Protein AF-A0AAV7C9J4-F1 (afdb_monomer)

Radius of gyration: 21.31 Å; Cα contacts (8 Å, |Δi|>4): 88; chains: 1; bounding box: 62×24×66 Å

pLDDT: mean 78.57, std 17.33, range [36.91, 96.12]

Solvent-accessible surface area (backbone atoms only — not comparable to full-atom values): 9046 Å² total; per-residue (Å²): 144,58,85,91,46,59,76,65,68,60,30,53,50,54,52,47,52,51,56,50,52,47,50,44,52,50,49,54,66,66,55,63,92,78,82,77,86,84,87,76,86,85,83,89,74,93,65,83,83,74,69,78,70,46,72,68,61,53,51,54,56,44,73,72,44,55,57,70,56,27,30,52,45,43,52,55,51,49,50,53,56,47,50,36,45,51,32,30,74,71,65,79,35,94,57,67,74,53,70,67,51,57,50,48,50,56,64,51,26,60,82,21,68,31,59,68,60,49,51,56,48,53,51,49,59,50,49,58,57,49,52,48,55,52,49,52,50,48,52,50,52,48,55,51,52,54,63,68,67,71,76,121

Foldseek 3Di:
DAPPQHDDDSVVVLVVLLVVLLVLLLVVQPPDPPPDDDDDDDDDDDDPPPPRDDLVNSLVSLLVDDLVSLLVSLLVLLVVLLVQLVCCLVVVDVDHTDPVSVVSSVVSCVSSVNVVSNVVSVVSVVVSVVVVVVVVVVVVVVVVVVVVVPPD

Secondary structure (DSSP, 8-state):
--TTS-SSHHHHHHHHHHHHHHHHHHHHHH--S--S--------------PPPPHHHHHHHHHTS-HHHHHHHHHHHHHHHHHHHHHHHTTS-S-PPPHHHHHHHHHHHTTTT-HHHHHHHHHHHHHHHHHHHHHHHHHHHHHHHHHHHS--

Structure (mmCIF, N/CA/C/O backbone):
data_AF-A0AAV7C9J4-F1
#
_entry.id   AF-A0AAV7C9J4-F1
#
loop_
_atom_site.group_PDB
_atom_site.id
_atom_site.type_symbol
_atom_site.label_atom_id
_atom_site.label_alt_id
_atom_site.label_comp_id
_atom_site.label_asym_id
_atom_site.label_entity_id
_atom_site.label_seq_id
_atom_site.pdbx_PDB_ins_code
_atom_site.Cartn_x
_atom_site.Cartn_y
_atom_site.Cartn_z
_atom_site.occupancy
_atom_site.B_iso_or_equiv
_atom_site.auth_seq_id
_atom_site.auth_comp_id
_atom_site.auth_asym_id
_atom_site.auth_atom_id
_atom_site.pdbx_PDB_model_num
ATOM 1 N N . MET A 1 1 ? -16.418 11.567 5.119 1.00 44.06 1 MET A N 1
ATOM 2 C CA . MET A 1 1 ? -16.219 10.259 5.784 1.00 44.06 1 MET A CA 1
ATOM 3 C C . MET A 1 1 ? -16.226 10.437 7.302 1.00 44.06 1 MET A C 1
ATOM 5 O O . MET A 1 1 ? -15.179 10.668 7.891 1.00 44.06 1 MET A O 1
ATOM 9 N N . VAL A 1 2 ? -17.415 10.444 7.919 1.00 50.47 2 VAL A N 1
ATOM 10 C CA . VAL A 1 2 ? -17.612 10.648 9.379 1.00 50.47 2 VAL A CA 1
ATOM 11 C C . VAL A 1 2 ? -18.499 9.549 10.000 1.00 50.47 2 VAL A C 1
ATOM 13 O O . VAL A 1 2 ? -18.510 9.391 11.211 1.00 50.47 2 VAL A O 1
ATOM 16 N N . LEU A 1 3 ? -19.192 8.736 9.190 1.00 53.00 3 LEU A N 1
ATOM 17 C CA . LEU A 1 3 ? -20.247 7.828 9.663 1.00 53.00 3 LEU A CA 1
ATOM 18 C C . LEU A 1 3 ? -19.771 6.536 10.356 1.00 53.00 3 LEU A C 1
ATOM 20 O O . LEU A 1 3 ? -20.562 5.953 11.082 1.00 53.00 3 LEU A O 1
ATOM 24 N N . LEU A 1 4 ? -18.520 6.090 10.183 1.00 63.34 4 LEU A N 1
ATOM 25 C CA . LEU A 1 4 ? -18.066 4.791 1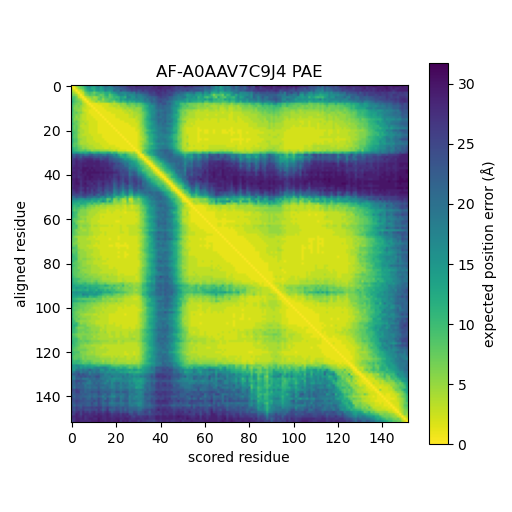0.723 1.00 63.34 4 LEU A CA 1
ATOM 26 C C . LEU A 1 4 ? -17.525 4.838 12.161 1.00 63.34 4 LEU A C 1
ATOM 28 O O . LEU A 1 4 ? -17.544 3.820 12.839 1.00 63.34 4 LEU A O 1
ATOM 32 N N . TYR A 1 5 ? -17.073 6.002 12.635 1.00 67.88 5 TYR A N 1
ATOM 33 C CA . TYR A 1 5 ? -16.400 6.130 13.939 1.00 67.88 5 TYR A CA 1
ATOM 34 C C . TYR A 1 5 ? -17.074 7.115 14.901 1.00 67.88 5 TYR A C 1
ATOM 36 O O . TYR A 1 5 ? -16.486 7.506 15.908 1.00 67.88 5 TYR A O 1
ATOM 44 N N . GLY A 1 6 ? -18.285 7.570 14.568 1.00 71.69 6 GLY A N 1
ATOM 45 C CA . GLY A 1 6 ? -18.980 8.595 15.340 1.00 71.69 6 GLY A CA 1
ATOM 46 C C . GLY A 1 6 ? -18.218 9.927 15.397 1.00 71.69 6 GLY A C 1
ATOM 47 O O . GLY A 1 6 ? -17.410 10.272 14.527 1.00 71.69 6 GLY A O 1
ATOM 48 N N . VAL A 1 7 ? -18.495 10.714 16.433 1.00 77.25 7 VAL A N 1
ATOM 49 C CA . VAL A 1 7 ? -17.869 12.019 16.689 1.00 77.25 7 VAL A CA 1
ATOM 50 C C . VAL A 1 7 ? -17.203 12.031 18.066 1.00 77.25 7 VAL A C 1
ATOM 52 O O . VAL A 1 7 ? -17.638 11.345 18.983 1.00 77.25 7 VAL A O 1
ATOM 55 N N . GLY A 1 8 ? -16.141 12.824 18.223 1.00 82.06 8 GLY A N 1
ATOM 56 C CA . GLY A 1 8 ? -15.415 12.951 19.490 1.00 82.06 8 GLY A CA 1
ATOM 57 C C . GLY A 1 8 ? -14.326 11.890 19.681 1.00 82.06 8 GLY A C 1
ATOM 58 O O . GLY A 1 8 ? -13.593 11.568 18.747 1.00 82.06 8 GLY A O 1
ATOM 59 N N . ARG A 1 9 ? -14.199 11.382 20.912 1.00 83.69 9 ARG A N 1
ATOM 60 C CA . ARG A 1 9 ? -13.049 10.584 21.371 1.00 83.69 9 ARG A CA 1
ATOM 61 C C . ARG A 1 9 ? -12.863 9.265 20.615 1.00 83.69 9 ARG A C 1
ATOM 63 O O . ARG A 1 9 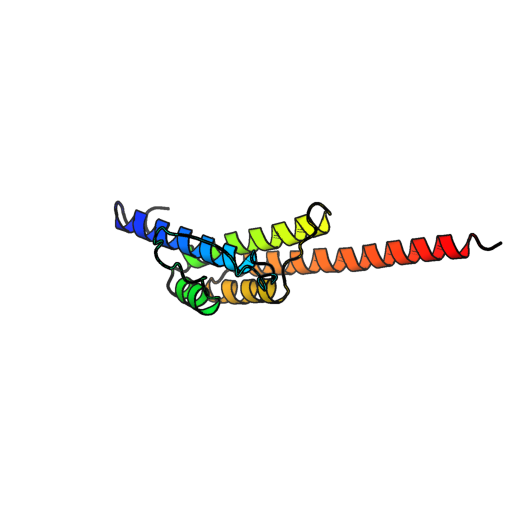? -11.732 8.922 20.297 1.00 83.69 9 ARG A O 1
ATOM 70 N N . GLU A 1 10 ? -13.942 8.550 20.306 1.00 80.06 10 GLU A N 1
ATOM 71 C CA . GLU A 1 10 ? -13.877 7.254 19.604 1.00 80.06 10 GLU A CA 1
ATOM 72 C C . GLU A 1 10 ? -13.313 7.396 18.187 1.00 80.06 10 GLU A C 1
ATOM 74 O O . GLU A 1 10 ? -12.446 6.629 17.772 1.00 80.06 10 GLU A O 1
ATOM 79 N N . ARG A 1 11 ? -13.719 8.453 17.476 1.00 85.00 11 ARG A N 1
ATOM 80 C CA . ARG A 1 11 ? -13.169 8.803 16.163 1.00 85.00 11 ARG A CA 1
ATOM 81 C C . ARG A 1 11 ? -11.676 9.086 16.219 1.00 85.00 11 ARG A C 1
ATOM 83 O O . ARG A 1 11 ? -10.935 8.695 15.315 1.00 85.00 11 ARG A O 1
ATOM 90 N N . ASP A 1 12 ? -11.241 9.814 17.237 1.00 87.12 12 ASP A N 1
ATOM 91 C CA . ASP A 1 12 ? -9.837 10.178 17.370 1.00 87.12 12 ASP A CA 1
ATOM 92 C C . ASP A 1 12 ? -8.985 8.958 17.763 1.00 87.12 12 ASP A C 1
ATOM 94 O O . ASP A 1 12 ? -7.886 8.796 17.230 1.00 87.12 12 ASP A O 1
ATOM 98 N N . GLU A 1 13 ? -9.524 8.052 18.585 1.00 86.06 13 GLU A N 1
ATOM 99 C CA . GLU A 1 13 ? -8.899 6.769 18.924 1.00 86.06 13 GLU A CA 1
ATOM 100 C C . GLU A 1 13 ? -8.758 5.864 17.691 1.00 86.06 13 GLU A C 1
ATOM 102 O O . GLU A 1 13 ? -7.659 5.399 17.394 1.00 86.06 13 GLU A O 1
ATOM 107 N N . ALA A 1 14 ? -9.821 5.693 16.898 1.00 86.31 14 ALA A N 1
ATOM 108 C CA . ALA A 1 14 ? -9.775 4.901 15.667 1.00 86.31 14 ALA A CA 1
ATOM 109 C C . ALA A 1 14 ? -8.735 5.443 14.671 1.00 86.31 14 ALA A C 1
ATOM 111 O O . ALA A 1 14 ? -7.912 4.704 14.128 1.00 86.31 14 ALA A O 1
ATOM 112 N N . ARG A 1 15 ? -8.683 6.770 14.491 1.00 88.38 15 ARG A N 1
ATOM 113 C CA . ARG A 1 15 ? -7.655 7.420 13.659 1.00 88.38 15 ARG A CA 1
ATOM 114 C C . ARG A 1 15 ? -6.249 7.223 14.209 1.00 88.38 15 ARG A C 1
ATOM 116 O O . ARG A 1 15 ? -5.300 7.112 13.430 1.00 88.38 15 ARG A O 1
ATOM 123 N N . HIS A 1 16 ? -6.092 7.238 15.530 1.00 91.50 16 HIS A N 1
ATOM 124 C CA . HIS A 1 16 ? -4.804 6.995 16.163 1.00 91.50 16 HIS A CA 1
ATOM 125 C C . HIS A 1 16 ? -4.332 5.561 15.907 1.00 91.50 16 HIS A C 1
ATOM 127 O O . HIS A 1 16 ? -3.190 5.369 15.485 1.00 91.50 16 HIS A O 1
ATOM 133 N N . GLN A 1 17 ? -5.219 4.580 16.080 1.00 90.69 17 GLN A N 1
ATOM 134 C CA . GLN A 1 17 ? -4.949 3.169 15.807 1.00 90.69 17 GLN A CA 1
ATOM 135 C C . GLN A 1 17 ? -4.548 2.944 14.347 1.00 90.69 17 GLN A C 1
ATOM 137 O O . GLN A 1 17 ? -3.511 2.330 14.095 1.00 90.69 17 GLN A O 1
ATOM 142 N N . LEU A 1 18 ? -5.286 3.534 13.403 1.00 92.88 18 LEU A N 1
ATOM 143 C CA . LEU A 1 18 ? -4.989 3.458 11.972 1.00 92.88 18 LEU A CA 1
ATOM 144 C C . LEU A 1 18 ? -3.586 3.992 11.654 1.00 92.88 18 LEU A C 1
ATOM 14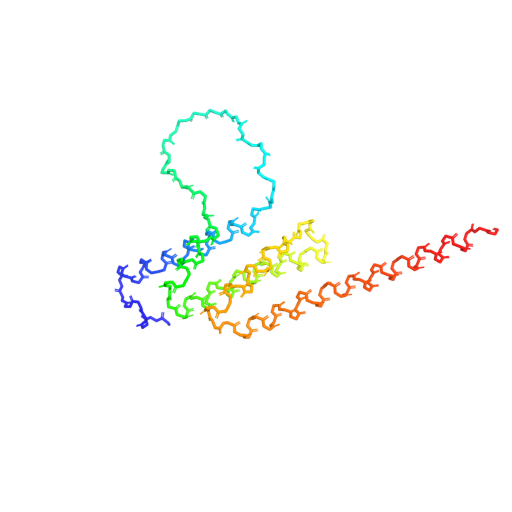6 O O . LEU A 1 18 ? -2.754 3.298 11.076 1.00 92.88 18 LEU A O 1
ATOM 150 N N . ARG A 1 19 ? -3.280 5.212 12.114 1.00 93.25 19 ARG A N 1
ATOM 151 C CA . ARG A 1 19 ? -1.967 5.847 11.902 1.00 93.25 19 ARG A CA 1
ATOM 152 C C . ARG A 1 19 ? -0.832 5.054 12.533 1.00 93.25 19 ARG A C 1
ATOM 154 O O . ARG A 1 19 ? 0.265 5.021 11.978 1.00 93.25 19 ARG A O 1
ATOM 161 N N . LYS A 1 20 ? -1.066 4.475 13.711 1.00 93.94 20 LYS A N 1
ATOM 162 C CA . LYS A 1 20 ? -0.073 3.654 14.401 1.00 93.94 20 LYS A CA 1
ATOM 163 C C . LYS A 1 20 ? 0.215 2.386 13.604 1.00 93.94 20 LYS A C 1
ATOM 165 O O . LYS A 1 20 ? 1.377 2.086 13.358 1.00 93.94 20 LYS A O 1
ATOM 170 N N . LEU A 1 21 ? -0.828 1.700 13.148 1.00 95.00 21 LEU A N 1
ATOM 171 C CA . LEU A 1 21 ? -0.698 0.472 12.376 1.00 95.00 21 LEU A CA 1
ATOM 172 C C . LEU A 1 21 ? 0.021 0.704 11.041 1.00 95.00 21 LEU A C 1
ATOM 174 O O . LEU A 1 21 ? 0.966 -0.021 10.739 1.00 95.00 21 LEU A O 1
ATOM 178 N N . THR A 1 22 ? -0.339 1.757 10.299 1.00 95.19 22 THR A N 1
ATOM 179 C CA . THR A 1 22 ? 0.381 2.142 9.075 1.00 95.19 22 THR A CA 1
ATOM 180 C C . THR A 1 22 ? 1.864 2.379 9.357 1.00 95.19 22 THR A C 1
ATOM 182 O O . THR A 1 22 ? 2.720 1.876 8.635 1.00 95.19 22 THR A O 1
ATOM 185 N N . LYS A 1 23 ? 2.196 3.136 10.411 1.00 94.19 23 LYS A N 1
ATOM 186 C CA . LYS A 1 23 ? 3.595 3.425 10.762 1.00 94.19 23 LYS A CA 1
ATOM 187 C C . LYS A 1 23 ? 4.375 2.164 11.110 1.00 94.19 23 LYS A C 1
ATOM 189 O O . LYS A 1 23 ? 5.523 2.049 10.701 1.00 94.19 23 LYS A O 1
ATOM 194 N N . ASP A 1 24 ? 3.772 1.250 11.860 1.00 93.62 24 ASP A N 1
ATOM 195 C CA . ASP A 1 24 ? 4.412 -0.008 12.239 1.00 93.62 24 ASP A CA 1
ATOM 196 C C . ASP A 1 24 ? 4.700 -0.877 11.006 1.00 93.62 24 ASP A C 1
ATOM 198 O O . ASP A 1 24 ? 5.808 -1.390 10.873 1.00 93.62 24 ASP A O 1
ATOM 202 N N . LEU A 1 25 ? 3.754 -0.973 10.066 1.00 93.94 25 LEU A N 1
ATOM 203 C CA . LEU A 1 25 ? 3.955 -1.702 8.810 1.00 93.94 25 LEU A CA 1
ATOM 204 C C . LEU A 1 25 ? 5.035 -1.058 7.932 1.00 93.94 25 LEU A C 1
ATOM 206 O O . LEU A 1 25 ? 5.910 -1.753 7.423 1.00 93.94 25 LEU A O 1
ATOM 210 N N . LEU A 1 26 ? 5.030 0.273 7.806 1.00 92.81 26 LEU A N 1
ATOM 211 C CA . LEU A 1 26 ? 6.079 0.991 7.078 1.00 92.81 26 LEU A CA 1
ATOM 212 C C . LEU A 1 26 ? 7.456 0.803 7.724 1.00 92.81 26 LEU A C 1
ATOM 214 O O . LEU A 1 26 ? 8.444 0.699 7.008 1.00 92.81 26 LEU A O 1
ATOM 218 N N . LYS A 1 27 ? 7.551 0.741 9.059 1.00 91.12 27 LYS A N 1
ATOM 219 C CA . LYS A 1 27 ? 8.820 0.440 9.741 1.00 91.12 27 LYS A CA 1
ATOM 220 C C . LYS A 1 27 ? 9.340 -0.944 9.361 1.00 91.12 27 LYS A C 1
ATOM 222 O O . LYS A 1 27 ? 10.510 -1.048 9.027 1.00 91.12 27 LYS A O 1
ATOM 227 N N . ILE A 1 28 ? 8.483 -1.967 9.369 1.00 89.12 28 ILE A N 1
ATOM 228 C CA . ILE A 1 28 ? 8.867 -3.334 8.976 1.00 89.12 28 ILE A CA 1
ATOM 229 C C . ILE A 1 28 ? 9.391 -3.343 7.536 1.00 89.12 28 ILE A C 1
ATOM 231 O O . ILE A 1 28 ? 10.481 -3.839 7.285 1.00 89.12 28 ILE A O 1
ATOM 235 N N . LEU A 1 29 ? 8.652 -2.731 6.610 1.00 88.19 29 LEU A N 1
ATOM 236 C CA . LEU A 1 29 ? 8.979 -2.742 5.181 1.00 88.19 29 LEU A CA 1
ATOM 237 C C . LEU A 1 29 ? 10.214 -1.906 4.819 1.00 88.19 29 LEU A C 1
ATOM 239 O O . LEU A 1 29 ? 10.882 -2.201 3.829 1.00 88.19 29 LEU A O 1
ATOM 243 N N . ASN A 1 30 ? 10.517 -0.879 5.615 1.00 86.75 30 ASN A N 1
ATOM 244 C CA . ASN A 1 30 ? 11.683 -0.010 5.433 1.00 86.75 30 ASN A CA 1
ATOM 245 C C . ASN A 1 30 ? 12.899 -0.453 6.249 1.00 86.75 30 ASN A C 1
ATOM 247 O O . ASN A 1 30 ? 13.986 0.099 6.079 1.00 86.75 30 ASN A O 1
ATOM 251 N N . THR A 1 31 ? 12.751 -1.426 7.149 1.00 79.81 31 THR A N 1
ATOM 252 C CA . THR A 1 31 ? 13.896 -2.073 7.779 1.00 79.81 31 THR A CA 1
ATOM 253 C C . THR A 1 31 ? 14.493 -3.039 6.765 1.00 79.81 31 THR A C 1
ATOM 255 O O . THR A 1 31 ? 14.141 -4.208 6.658 1.00 79.81 31 THR A O 1
ATOM 258 N N . ASN A 1 32 ? 15.428 -2.511 5.985 1.00 57.59 32 ASN A N 1
ATOM 259 C CA . ASN A 1 32 ? 16.388 -3.288 5.214 1.00 57.59 32 ASN A CA 1
ATOM 260 C C . ASN A 1 32 ? 17.032 -4.279 6.199 1.00 57.59 32 ASN A C 1
ATOM 262 O O . ASN A 1 32 ? 17.389 -3.847 7.293 1.00 57.59 32 ASN A O 1
ATOM 266 N N . GLY A 1 33 ? 17.215 -5.556 5.846 1.00 49.62 33 GLY A N 1
ATOM 267 C CA . GLY A 1 33 ? 17.776 -6.619 6.707 1.00 49.62 33 GLY A CA 1
ATOM 268 C C . GLY A 1 33 ? 19.195 -6.404 7.277 1.00 49.62 33 GLY A C 1
ATOM 269 O O . GLY A 1 33 ? 19.872 -7.366 7.605 1.00 49.62 33 GLY A O 1
ATOM 270 N N . SER A 1 34 ? 19.665 -5.163 7.394 1.00 38.78 34 SER A N 1
ATOM 271 C CA . SER A 1 34 ? 20.856 -4.730 8.110 1.00 38.78 34 SER A CA 1
ATOM 272 C C . SER A 1 34 ? 20.478 -4.294 9.532 1.00 38.78 34 SER A C 1
ATOM 274 O O . SER A 1 34 ? 20.433 -3.106 9.846 1.00 38.78 34 SER A O 1
ATOM 276 N N . SER A 1 35 ? 20.198 -5.257 10.407 1.00 39.91 35 SER A N 1
ATOM 277 C CA . SER A 1 35 ? 20.265 -5.042 11.858 1.00 39.91 35 SER A CA 1
ATOM 278 C C . SER A 1 35 ? 20.940 -6.240 12.519 1.00 39.91 35 SER A C 1
ATOM 280 O O . SER A 1 35 ? 20.387 -6.916 13.375 1.00 39.91 35 SER A O 1
ATOM 282 N N . GLU A 1 36 ? 22.168 -6.501 12.085 1.00 38.16 36 GLU A N 1
ATOM 283 C CA . GLU A 1 36 ? 23.188 -7.068 12.957 1.00 38.16 36 GLU A CA 1
ATOM 284 C C . GLU A 1 36 ? 24.173 -5.925 13.242 1.00 38.16 36 GLU A C 1
ATOM 286 O O . GLU A 1 36 ? 24.635 -5.263 12.316 1.00 38.16 36 GLU A O 1
ATOM 291 N N . SER A 1 37 ? 24.476 -5.681 14.518 1.00 40.19 37 SER A N 1
ATOM 292 C CA . SER A 1 37 ? 25.356 -4.618 15.049 1.00 40.19 37 SER A CA 1
ATOM 293 C C . SER A 1 37 ? 24.753 -3.217 15.210 1.00 40.19 37 SER A C 1
ATOM 295 O O . SER A 1 37 ? 25.071 -2.273 14.491 1.00 40.19 37 SER A O 1
ATOM 297 N N . ALA A 1 38 ? 23.972 -3.057 16.276 1.00 36.91 38 ALA A N 1
ATOM 298 C CA . ALA A 1 38 ? 24.008 -1.839 17.086 1.00 36.91 38 ALA A CA 1
ATOM 299 C C . ALA A 1 38 ? 23.838 -2.198 18.574 1.00 36.91 38 ALA A C 1
ATOM 301 O O . ALA A 1 38 ? 22.991 -1.651 19.277 1.00 36.91 38 ALA A O 1
ATOM 302 N N . GLU A 1 39 ? 24.639 -3.155 19.049 1.00 49.34 39 GLU A N 1
ATOM 303 C CA . GLU A 1 39 ? 25.052 -3.180 20.450 1.00 49.34 39 GLU A CA 1
ATOM 304 C C . GLU A 1 39 ? 26.267 -2.257 20.572 1.00 49.34 39 GLU A C 1
ATOM 306 O O . GLU A 1 39 ? 27.351 -2.634 20.148 1.00 49.34 39 GLU A O 1
ATOM 311 N N . ASP A 1 40 ? 26.077 -1.038 21.078 1.00 39.78 40 ASP A N 1
ATOM 312 C CA . ASP A 1 40 ? 26.858 -0.535 22.214 1.00 39.78 40 ASP A CA 1
ATOM 313 C C . ASP A 1 40 ? 26.287 0.803 22.725 1.00 39.78 40 ASP A C 1
ATOM 315 O O . ASP A 1 40 ? 25.874 1.671 21.957 1.00 39.78 40 ASP A O 1
ATOM 319 N N . GLY A 1 41 ? 26.347 0.993 24.041 1.00 39.38 41 GLY A N 1
ATOM 320 C CA . GLY A 1 41 ? 26.714 2.301 24.572 1.00 39.38 41 GLY A CA 1
ATOM 321 C C . GLY A 1 41 ? 25.628 3.327 24.912 1.00 39.38 41 GLY A C 1
ATOM 322 O O . GLY A 1 41 ? 25.453 4.321 24.226 1.00 39.38 41 GLY A O 1
ATOM 323 N N . GLN A 1 42 ? 25.124 3.207 26.143 1.00 39.50 42 GLN A N 1
ATOM 324 C CA . GLN A 1 42 ? 24.939 4.310 27.107 1.00 39.50 42 GLN A CA 1
ATOM 325 C C . GLN A 1 42 ? 23.622 5.119 27.189 1.00 39.50 42 GLN A C 1
ATOM 327 O O . GLN A 1 42 ? 23.354 6.085 26.487 1.00 39.50 42 GLN A O 1
ATOM 332 N N . ARG A 1 43 ? 22.981 4.845 28.338 1.00 37.62 43 ARG A N 1
ATOM 333 C CA . ARG A 1 43 ? 22.474 5.785 29.360 1.00 37.62 43 ARG A CA 1
ATOM 334 C C . ARG A 1 43 ? 21.135 6.495 29.115 1.00 37.62 43 ARG A C 1
ATOM 336 O O . ARG A 1 43 ? 21.041 7.631 28.681 1.00 37.62 43 ARG A O 1
ATOM 343 N N . MET A 1 44 ? 20.142 5.862 29.742 1.00 47.75 44 MET A N 1
ATOM 344 C CA . MET A 1 44 ? 19.288 6.463 30.773 1.00 47.75 44 MET A CA 1
ATOM 345 C C . MET A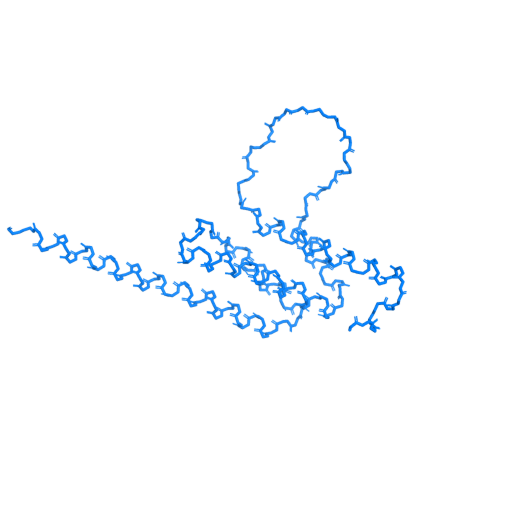 1 44 ? 18.308 7.547 30.319 1.00 47.75 44 MET A C 1
ATOM 347 O O . MET A 1 44 ? 18.542 8.738 30.482 1.00 47.75 44 MET A O 1
ATOM 351 N N . ARG A 1 45 ? 17.123 7.079 29.918 1.00 43.88 45 ARG A N 1
ATOM 352 C CA . ARG A 1 45 ? 15.793 7.605 30.284 1.00 43.88 45 ARG A CA 1
ATOM 353 C C . ARG A 1 45 ? 14.781 6.575 29.810 1.00 43.88 45 ARG A C 1
ATOM 355 O O . ARG A 1 45 ? 14.703 6.373 28.612 1.00 43.88 45 ARG A O 1
ATOM 362 N N . LYS A 1 46 ? 14.065 5.902 30.721 1.00 51.06 46 LYS A N 1
ATOM 363 C CA . LYS A 1 46 ? 13.059 4.871 30.394 1.00 51.06 46 LYS A CA 1
ATOM 364 C C . LYS A 1 46 ? 12.134 5.356 29.259 1.00 51.06 46 LYS A C 1
ATOM 366 O O . LYS A 1 46 ? 11.291 6.209 29.543 1.00 51.06 46 LYS A O 1
ATOM 371 N N . PRO A 1 47 ? 12.195 4.816 28.028 1.00 41.62 47 PRO A N 1
ATOM 372 C CA . PRO A 1 47 ? 11.042 4.821 27.152 1.00 41.62 47 PRO A CA 1
ATOM 373 C C . PRO A 1 47 ? 10.279 3.524 27.438 1.00 41.62 47 PRO A C 1
ATOM 375 O O . PRO A 1 47 ? 10.868 2.509 27.816 1.00 41.62 47 PRO A O 1
ATOM 378 N N . LYS A 1 48 ? 8.954 3.525 27.281 1.00 43.34 48 LYS A N 1
ATOM 379 C CA . LYS A 1 48 ? 8.224 2.262 27.114 1.00 43.34 48 LYS A CA 1
ATOM 380 C C . LYS A 1 48 ? 8.988 1.457 26.065 1.00 43.34 48 LYS A C 1
ATOM 382 O O . LYS A 1 48 ? 9.257 2.000 24.999 1.00 43.34 48 LYS A O 1
ATOM 387 N N . GLN A 1 49 ? 9.397 0.241 26.404 1.00 43.50 49 GLN A N 1
ATOM 388 C CA . GLN A 1 49 ? 10.052 -0.680 25.488 1.00 43.50 49 GLN A CA 1
ATOM 389 C C . GLN A 1 49 ? 9.054 -0.926 24.346 1.00 43.50 49 GLN A C 1
ATOM 391 O O . GLN A 1 49 ? 8.155 -1.752 24.468 1.00 43.50 49 GLN A O 1
ATOM 396 N N . GLU A 1 50 ? 9.097 -0.098 23.298 1.00 50.50 50 GLU A N 1
ATOM 397 C CA . GLU A 1 50 ? 8.338 -0.326 22.076 1.00 50.50 50 GLU A CA 1
ATOM 398 C C . GLU A 1 50 ? 9.031 -1.495 21.396 1.00 50.50 50 GLU A C 1
ATOM 400 O O . GLU A 1 50 ? 9.979 -1.326 20.632 1.00 50.50 50 GLU A O 1
ATOM 405 N N . THR A 1 51 ? 8.602 -2.700 21.770 1.00 63.81 51 THR A N 1
ATOM 406 C CA . THR A 1 51 ? 8.953 -3.933 21.079 1.00 63.81 51 THR A CA 1
ATOM 407 C C . THR A 1 51 ? 8.760 -3.700 19.589 1.00 63.81 51 THR A C 1
ATOM 409 O O . THR A 1 51 ? 7.698 -3.227 19.171 1.00 63.81 51 THR A O 1
ATOM 412 N N . PHE A 1 52 ? 9.800 -3.989 18.806 1.00 70.38 52 PHE A N 1
ATOM 413 C CA . PHE A 1 52 ? 9.748 -3.853 17.358 1.00 70.38 52 PHE A CA 1
ATOM 414 C C . PHE A 1 52 ? 8.495 -4.574 16.831 1.00 70.38 52 PHE A C 1
ATOM 416 O O . PHE A 1 52 ? 8.220 -5.701 17.262 1.00 70.38 52 PHE A O 1
ATOM 423 N N . PRO A 1 53 ? 7.685 -3.929 15.977 1.00 75.94 53 PRO A N 1
ATOM 424 C CA . PRO A 1 53 ? 6.447 -4.530 15.511 1.00 75.94 53 PRO A CA 1
ATOM 425 C C . PRO A 1 53 ? 6.762 -5.802 14.714 1.00 75.94 53 PRO A C 1
ATOM 427 O O . PRO A 1 53 ? 7.575 -5.784 13.796 1.00 75.94 53 PRO A O 1
ATOM 430 N N . SER A 1 54 ? 6.128 -6.916 15.085 1.00 84.25 54 SER A N 1
ATOM 431 C CA . SER A 1 54 ? 6.255 -8.185 14.363 1.00 84.25 54 SER A CA 1
ATOM 432 C C . SER A 1 54 ? 5.319 -8.202 13.155 1.00 84.25 54 SER A C 1
ATOM 434 O O . SER A 1 54 ? 4.198 -7.691 13.215 1.00 84.25 54 SER A O 1
ATOM 436 N N . LEU A 1 55 ? 5.755 -8.831 12.065 1.00 84.81 55 LEU A N 1
ATOM 437 C CA . LEU A 1 55 ? 4.962 -9.003 10.847 1.00 84.81 55 LEU A CA 1
ATOM 438 C C . LEU A 1 55 ? 3.623 -9.701 11.150 1.00 84.81 55 LEU A C 1
ATOM 440 O O . LEU A 1 55 ? 2.566 -9.209 10.766 1.00 84.81 55 LEU A O 1
ATOM 444 N N . GLU A 1 56 ? 3.642 -10.748 11.973 1.00 88.12 56 GLU A N 1
ATOM 445 C CA . GLU A 1 56 ? 2.439 -11.481 12.386 1.00 88.12 56 GLU A CA 1
ATOM 446 C C . GLU A 1 56 ? 1.481 -10.625 13.235 1.00 88.12 56 GLU A C 1
ATOM 448 O O . GLU A 1 56 ? 0.263 -10.628 13.028 1.00 88.12 56 GLU A O 1
ATOM 453 N N . SER A 1 57 ? 2.017 -9.830 14.170 1.00 89.75 57 SER A N 1
ATOM 454 C CA . SER A 1 57 ? 1.181 -8.989 15.033 1.00 89.75 57 SER A CA 1
ATOM 455 C C . SER A 1 57 ? 0.586 -7.806 14.272 1.00 89.75 57 SER A C 1
ATOM 457 O O . SER A 1 57 ? -0.559 -7.422 14.515 1.00 89.75 57 SER A O 1
ATOM 459 N N . THR A 1 58 ? 1.321 -7.234 13.316 1.00 92.19 58 THR A N 1
ATOM 460 C CA . THR A 1 58 ? 0.787 -6.195 12.427 1.00 92.19 58 THR A CA 1
ATOM 461 C C . THR A 1 58 ? -0.282 -6.730 11.479 1.00 92.19 58 THR A C 1
ATOM 463 O O . THR A 1 58 ? -1.325 -6.087 11.357 1.00 92.19 58 THR A O 1
ATOM 466 N N . PHE A 1 59 ? -0.080 -7.919 10.903 1.00 93.31 59 PHE A N 1
ATOM 467 C CA . PHE A 1 59 ? -1.063 -8.601 10.064 1.00 93.31 59 PHE A CA 1
ATOM 468 C C . PHE A 1 59 ? -2.357 -8.891 10.831 1.00 93.31 59 PHE A C 1
ATOM 470 O O . PHE A 1 59 ? -3.440 -8.487 10.412 1.00 93.31 59 PHE A O 1
ATOM 477 N N . THR A 1 60 ? -2.237 -9.481 12.023 1.00 93.69 60 THR A N 1
ATOM 478 C CA . THR A 1 60 ? -3.390 -9.769 12.885 1.00 93.69 60 THR A CA 1
ATOM 479 C C . THR A 1 60 ? -4.157 -8.489 13.207 1.00 93.69 60 THR A C 1
ATOM 481 O O . THR A 1 60 ? -5.375 -8.440 13.064 1.00 93.69 60 THR A O 1
ATOM 484 N N . ARG A 1 61 ? -3.472 -7.406 13.602 1.00 93.94 61 ARG A N 1
ATOM 485 C CA . ARG A 1 61 ? -4.142 -6.127 13.898 1.00 93.94 61 ARG A CA 1
ATOM 486 C C . ARG A 1 61 ? -4.826 -5.522 12.671 1.00 93.94 61 ARG A C 1
ATOM 488 O O . ARG A 1 61 ? -5.872 -4.907 12.844 1.00 93.94 61 ARG A O 1
ATOM 495 N N . LEU A 1 62 ? -4.277 -5.703 11.465 1.00 94.56 62 LEU A N 1
ATOM 496 C CA . LEU A 1 62 ? -4.921 -5.259 10.226 1.00 94.56 62 LEU A CA 1
ATOM 497 C C . LEU A 1 62 ? -6.265 -5.974 10.049 1.00 94.56 62 LEU A C 1
ATOM 499 O O . LEU A 1 62 ? -7.271 -5.311 9.831 1.00 94.56 62 LEU A O 1
ATOM 503 N N . GLN A 1 63 ? -6.300 -7.298 10.216 1.00 94.12 63 GLN A N 1
ATOM 504 C CA . GLN A 1 63 ? -7.522 -8.099 10.054 1.00 94.12 63 GLN A CA 1
ATOM 505 C C . GLN A 1 63 ? -8.649 -7.712 11.027 1.00 94.12 63 GLN A C 1
ATOM 507 O O . GLN A 1 63 ? -9.816 -7.961 10.741 1.00 94.12 63 GLN A O 1
ATOM 512 N N . HIS A 1 64 ? -8.319 -7.080 12.158 1.00 92.50 64 HIS A N 1
ATOM 513 C CA . HIS A 1 64 ? -9.303 -6.575 13.121 1.00 92.50 64 HIS A CA 1
ATOM 514 C C . HIS A 1 64 ? -9.867 -5.187 12.763 1.00 92.50 64 HIS A C 1
ATOM 516 O O . HIS A 1 64 ? -10.797 -4.724 13.424 1.00 92.50 64 HIS A O 1
ATOM 522 N N . LEU A 1 65 ? -9.323 -4.500 11.752 1.00 91.81 65 LEU A N 1
ATOM 523 C CA . LEU A 1 65 ? -9.872 -3.231 11.267 1.00 91.81 65 LEU A CA 1
ATOM 524 C C . LEU A 1 65 ? -11.118 -3.457 10.402 1.00 91.81 65 LEU A C 1
ATOM 526 O O . LEU A 1 65 ? -11.362 -4.551 9.900 1.00 91.81 65 LEU A O 1
ATOM 530 N N . SER A 1 66 ? -11.888 -2.394 10.167 1.00 91.00 66 SER A N 1
ATOM 531 C CA . SER A 1 66 ? -12.955 -2.422 9.161 1.00 91.00 66 SER A CA 1
ATOM 532 C C . SER A 1 66 ? -12.374 -2.607 7.755 1.00 91.00 66 SER A C 1
ATOM 534 O O . SER A 1 66 ? -11.283 -2.115 7.476 1.00 91.00 66 SER A O 1
ATOM 536 N N . TYR A 1 67 ? -13.109 -3.240 6.833 1.00 90.94 67 TYR A N 1
ATOM 537 C CA . TYR A 1 67 ? -12.654 -3.408 5.441 1.00 90.94 67 TYR A CA 1
ATOM 538 C C . TYR A 1 67 ? -12.232 -2.089 4.779 1.00 90.94 67 TYR A C 1
ATOM 540 O O . TYR A 1 67 ? -11.263 -2.054 4.027 1.00 90.94 67 TYR A O 1
ATOM 548 N N . PHE A 1 68 ? -12.921 -0.988 5.093 1.00 91.00 68 PHE A N 1
ATOM 549 C CA . PHE A 1 68 ? -12.564 0.340 4.594 1.00 91.00 68 PHE A CA 1
ATOM 550 C C . PHE A 1 68 ? -11.169 0.777 5.064 1.00 91.00 68 PHE A C 1
ATOM 552 O O . PHE A 1 68 ? -10.358 1.252 4.269 1.00 91.00 68 PHE A O 1
ATOM 559 N N . ASP A 1 69 ? -10.870 0.581 6.345 1.00 93.00 69 ASP A N 1
ATOM 560 C CA . ASP A 1 69 ? -9.576 0.937 6.919 1.00 93.00 69 ASP A CA 1
ATOM 561 C C . ASP A 1 69 ? -8.467 -0.021 6.488 1.00 93.00 69 ASP A C 1
ATOM 563 O O . ASP A 1 69 ? -7.354 0.425 6.208 1.00 93.00 69 ASP A O 1
ATOM 567 N N . GLN A 1 70 ? -8.771 -1.316 6.367 1.00 94.94 70 GLN A N 1
ATOM 568 C CA . GLN A 1 70 ? -7.857 -2.299 5.785 1.00 94.94 70 GLN A CA 1
ATOM 569 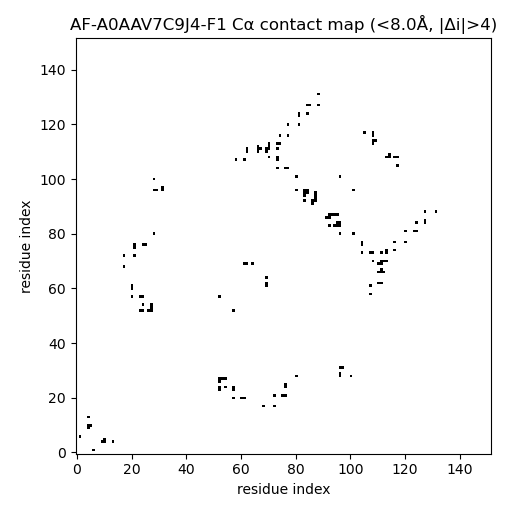C C . GLN A 1 70 ? -7.463 -1.885 4.364 1.00 94.94 70 GLN A C 1
ATOM 571 O O . GLN A 1 70 ? -6.278 -1.809 4.035 1.00 94.94 70 GLN A O 1
ATOM 576 N N . HIS A 1 71 ? -8.447 -1.542 3.531 1.00 95.25 71 HIS A N 1
ATOM 577 C CA . HIS A 1 71 ? -8.221 -1.064 2.172 1.00 95.25 71 HIS A CA 1
ATOM 578 C C . HIS A 1 71 ? -7.379 0.219 2.145 1.00 95.25 71 HIS A C 1
ATOM 580 O O . HIS A 1 71 ? -6.446 0.340 1.351 1.00 95.25 71 HIS A O 1
ATOM 586 N N . HIS A 1 72 ? -7.663 1.171 3.038 1.00 93.56 72 HIS A N 1
ATOM 587 C CA . HIS A 1 72 ? -6.897 2.412 3.137 1.00 93.56 72 HIS A CA 1
ATOM 588 C C . HIS A 1 72 ? -5.426 2.165 3.502 1.00 93.56 72 HIS A C 1
ATOM 590 O O . HIS A 1 72 ? -4.528 2.672 2.829 1.00 93.56 72 HIS A O 1
ATOM 596 N N . VAL A 1 73 ? -5.175 1.365 4.543 1.00 95.44 73 VAL A N 1
ATOM 597 C CA . VAL A 1 73 ? -3.819 1.035 5.000 1.00 95.44 73 VAL A CA 1
ATOM 598 C C . VAL A 1 73 ? -3.041 0.302 3.916 1.00 95.44 73 VAL A C 1
ATOM 600 O O . VAL A 1 73 ? -1.919 0.693 3.598 1.00 95.44 73 VAL A O 1
ATOM 603 N N . THR A 1 74 ? -3.630 -0.743 3.335 1.00 96.12 74 THR A N 1
ATOM 604 C CA . THR A 1 74 ? -2.957 -1.558 2.315 1.00 96.12 74 THR A CA 1
ATOM 605 C C . THR A 1 74 ? -2.618 -0.746 1.075 1.00 96.12 74 THR A C 1
ATOM 607 O O . THR A 1 74 ? -1.490 -0.842 0.602 1.00 96.12 74 THR A O 1
ATOM 610 N N . SER A 1 75 ? -3.528 0.124 0.622 1.00 95.06 75 SER A N 1
ATOM 611 C CA . SER A 1 75 ? -3.274 1.037 -0.502 1.00 95.06 75 SER A CA 1
ATOM 612 C C . SER A 1 75 ? -2.108 1.985 -0.222 1.00 95.06 75 SER A C 1
ATOM 614 O O . SER A 1 75 ? -1.256 2.213 -1.075 1.00 95.06 75 SER A O 1
ATOM 616 N N . GLN A 1 76 ? -2.039 2.546 0.988 1.00 95.25 76 GLN A N 1
ATOM 617 C CA . GLN A 1 76 ? -0.960 3.464 1.348 1.00 95.25 76 GLN A CA 1
ATOM 618 C C . GLN A 1 76 ? 0.402 2.764 1.359 1.00 95.25 76 GLN A C 1
ATOM 620 O O . GLN A 1 76 ? 1.401 3.308 0.888 1.00 95.25 76 GLN A O 1
ATOM 625 N N . ILE A 1 77 ? 0.448 1.559 1.917 1.00 94.81 77 ILE A N 1
ATOM 626 C CA . ILE A 1 77 ? 1.688 0.808 2.064 1.00 94.81 77 ILE A CA 1
ATOM 627 C C . ILE A 1 77 ? 2.174 0.293 0.707 1.00 94.81 77 ILE A C 1
ATOM 629 O O . ILE A 1 77 ? 3.366 0.386 0.414 1.00 94.81 77 ILE A O 1
ATOM 633 N N . SER A 1 78 ? 1.270 -0.194 -0.143 1.00 94.62 78 SER A N 1
ATOM 634 C CA . SER A 1 78 ? 1.628 -0.639 -1.488 1.00 94.62 78 SER A CA 1
ATOM 635 C C . SER A 1 78 ? 2.178 0.495 -2.341 1.00 94.62 78 SER A C 1
ATOM 637 O O . SER A 1 78 ? 3.170 0.290 -3.036 1.00 94.62 78 SER A O 1
ATOM 639 N N . CYS A 1 79 ? 1.605 1.701 -2.238 1.00 93.81 79 CYS A N 1
ATOM 640 C CA . CYS A 1 79 ? 2.153 2.890 -2.892 1.00 93.81 79 CYS A CA 1
ATOM 641 C C . CYS A 1 79 ? 3.583 3.177 -2.431 1.00 93.81 79 CYS A C 1
ATOM 643 O O . CYS A 1 79 ? 4.438 3.453 -3.262 1.00 93.81 79 CYS A O 1
ATOM 645 N N . ASN A 1 80 ? 3.880 3.051 -1.135 1.00 93.19 80 ASN A N 1
ATOM 646 C CA . ASN A 1 80 ? 5.235 3.286 -0.644 1.00 93.19 80 ASN A CA 1
ATOM 647 C C . ASN A 1 80 ? 6.249 2.256 -1.172 1.00 93.19 80 ASN A C 1
ATOM 649 O O . ASN A 1 80 ? 7.342 2.632 -1.586 1.00 93.19 80 ASN A O 1
ATOM 653 N N . VAL A 1 81 ? 5.896 0.966 -1.188 1.00 92.31 81 VAL A N 1
ATOM 654 C CA . VAL A 1 81 ? 6.772 -0.082 -1.750 1.00 92.31 81 VAL A CA 1
ATOM 655 C C . VAL A 1 81 ? 6.984 0.142 -3.245 1.00 92.31 81 VAL A C 1
ATOM 657 O O . VAL A 1 81 ? 8.098 0.015 -3.747 1.00 92.31 81 VAL A O 1
ATOM 660 N N . LEU A 1 82 ? 5.929 0.522 -3.956 1.00 90.94 82 LEU A N 1
ATOM 661 C CA . LEU A 1 82 ? 5.996 0.831 -5.373 1.00 90.94 82 LEU A CA 1
ATOM 662 C C . LEU A 1 82 ? 6.876 2.056 -5.656 1.00 90.94 82 LEU A C 1
ATOM 664 O O . LEU A 1 82 ? 7.726 1.998 -6.537 1.00 90.94 82 LEU A O 1
ATOM 668 N N . GLU A 1 83 ? 6.751 3.128 -4.872 1.00 90.69 83 GLU A N 1
ATOM 669 C CA . GLU A 1 83 ? 7.638 4.294 -4.952 1.00 90.69 83 GLU A CA 1
ATOM 670 C C . GLU A 1 83 ? 9.105 3.906 -4.756 1.00 90.69 83 GLU A C 1
ATOM 672 O O . GLU A 1 83 ? 9.966 4.439 -5.453 1.00 90.69 83 GLU A O 1
ATOM 677 N N . GLN A 1 84 ? 9.415 2.962 -3.861 1.00 89.06 84 GLN A N 1
ATOM 678 C CA . GLN A 1 84 ? 10.781 2.457 -3.699 1.00 89.06 84 GLN A CA 1
ATOM 679 C C . GLN A 1 84 ? 11.263 1.713 -4.946 1.00 89.06 84 GLN A C 1
ATOM 681 O O . GLN A 1 84 ? 12.392 1.935 -5.385 1.00 89.06 84 GLN A O 1
ATOM 686 N N . ILE A 1 85 ? 10.410 0.880 -5.551 1.00 87.56 85 ILE A N 1
ATOM 687 C CA . ILE A 1 85 ? 10.718 0.182 -6.807 1.00 87.56 85 ILE A CA 1
ATOM 688 C C . ILE A 1 85 ? 10.971 1.196 -7.927 1.00 87.56 85 ILE A C 1
ATOM 690 O O . ILE A 1 85 ? 11.998 1.112 -8.596 1.00 87.56 85 ILE A O 1
ATOM 694 N N . THR A 1 86 ? 10.099 2.190 -8.091 1.00 87.69 86 THR A N 1
ATOM 695 C CA . THR A 1 86 ? 10.230 3.237 -9.115 1.00 87.69 86 THR A CA 1
ATOM 696 C C . THR A 1 86 ? 11.443 4.138 -8.864 1.00 87.69 86 THR A C 1
ATOM 698 O O . THR A 1 86 ? 12.162 4.512 -9.793 1.00 87.69 86 THR A O 1
ATOM 701 N N . SER A 1 87 ? 11.733 4.470 -7.604 1.00 87.12 87 SER A N 1
ATOM 702 C CA . SER A 1 87 ? 12.922 5.252 -7.235 1.00 87.12 87 SER A CA 1
ATOM 703 C C . SER A 1 87 ? 14.202 4.476 -7.539 1.00 87.12 87 SER A C 1
ATOM 705 O O . SER A 1 87 ? 15.175 5.026 -8.054 1.00 87.12 87 SER A O 1
ATOM 707 N N . PHE A 1 88 ? 14.191 3.169 -7.289 1.00 84.44 88 PHE A N 1
ATOM 708 C CA . PHE A 1 88 ? 15.287 2.291 -7.671 1.00 84.44 88 PHE A CA 1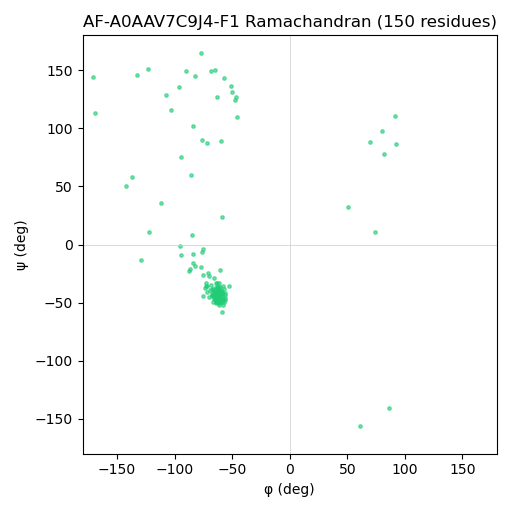
ATOM 709 C C . PHE A 1 88 ? 15.430 2.178 -9.195 1.00 84.44 88 PHE A C 1
ATOM 711 O O . PHE A 1 88 ? 16.535 2.296 -9.724 1.00 84.44 88 PHE A O 1
ATOM 718 N N . ALA A 1 89 ? 14.323 2.007 -9.920 1.00 81.69 89 ALA A N 1
ATOM 719 C CA . ALA A 1 89 ? 14.316 1.897 -11.377 1.00 81.69 89 ALA A CA 1
ATOM 720 C C . ALA A 1 89 ? 14.793 3.179 -12.077 1.00 81.69 89 ALA A C 1
ATOM 722 O O . ALA A 1 89 ? 15.522 3.110 -13.065 1.00 81.69 89 ALA A O 1
ATOM 723 N N . SER A 1 90 ? 14.447 4.345 -11.528 1.00 83.69 90 SER A N 1
ATOM 724 C CA . SER A 1 90 ? 14.909 5.653 -12.013 1.00 83.69 90 SER A CA 1
ATOM 725 C C . SER A 1 90 ? 16.361 5.980 -11.636 1.00 83.69 90 SER A C 1
ATOM 727 O O . SER A 1 90 ? 16.888 6.999 -12.076 1.00 83.69 90 SER A O 1
ATOM 729 N N . GLY A 1 91 ? 17.017 5.142 -10.824 1.00 80.94 91 GLY A N 1
ATOM 730 C CA . GLY A 1 91 ? 18.379 5.378 -10.337 1.00 80.94 91 GLY A CA 1
ATOM 731 C C . GLY A 1 91 ? 18.484 6.457 -9.255 1.00 80.94 91 GLY A C 1
ATOM 732 O O . GLY A 1 91 ? 19.588 6.874 -8.914 1.00 80.94 91 GLY A O 1
ATOM 733 N N . THR A 1 92 ? 17.356 6.914 -8.703 1.00 83.88 92 THR A N 1
ATOM 734 C CA . THR A 1 92 ? 17.313 7.906 -7.614 1.00 83.88 92 THR A CA 1
ATOM 735 C C . THR A 1 92 ? 17.485 7.274 -6.229 1.00 83.88 92 THR A C 1
ATOM 737 O O . THR A 1 92 ? 17.809 7.972 -5.270 1.00 83.88 92 THR A O 1
ATOM 740 N N . SER A 1 93 ? 17.330 5.950 -6.122 1.00 81.50 93 SER A N 1
ATOM 741 C CA . SER A 1 93 ? 17.597 5.154 -4.919 1.00 81.50 93 SER A CA 1
ATOM 742 C C . SER A 1 93 ? 18.419 3.908 -5.251 1.00 81.50 93 SER A C 1
ATOM 744 O O . SER A 1 93 ? 18.238 3.287 -6.295 1.00 81.50 93 SER A O 1
ATOM 746 N N . TYR A 1 94 ? 19.291 3.498 -4.329 1.00 77.25 94 TYR A N 1
ATOM 747 C CA . TYR A 1 94 ? 20.049 2.243 -4.424 1.00 77.25 94 TYR A CA 1
ATOM 748 C C . TYR A 1 94 ? 19.385 1.077 -3.679 1.00 77.25 94 TYR A C 1
ATOM 750 O O . TYR A 1 94 ? 19.896 -0.043 -3.703 1.00 77.25 94 TYR A O 1
ATOM 758 N N . HIS A 1 95 ? 18.251 1.319 -3.019 1.00 77.19 95 HIS A N 1
ATOM 759 C CA . HIS A 1 95 ? 17.561 0.323 -2.207 1.00 77.19 95 HIS A CA 1
ATOM 760 C C . HIS A 1 95 ? 16.338 -0.222 -2.939 1.00 77.19 95 HIS A C 1
ATOM 762 O O . HIS A 1 95 ? 15.386 0.510 -3.199 1.00 77.19 95 HIS A O 1
ATOM 768 N N . LEU A 1 96 ? 16.378 -1.519 -3.251 1.00 82.94 96 LEU A N 1
ATOM 769 C CA . LEU A 1 96 ? 15.240 -2.271 -3.766 1.00 82.94 96 LEU A CA 1
ATOM 770 C C . LEU A 1 96 ? 14.546 -3.002 -2.600 1.00 82.94 96 LEU A C 1
ATOM 772 O O . LEU A 1 96 ? 15.248 -3.626 -1.797 1.00 82.94 96 LEU A O 1
ATOM 776 N N . PRO A 1 97 ? 13.204 -2.987 -2.513 1.00 85.25 97 PRO A N 1
ATOM 777 C CA . PRO A 1 97 ? 12.477 -3.772 -1.520 1.00 85.25 97 PRO A CA 1
ATOM 778 C C . PRO A 1 97 ? 12.794 -5.269 -1.617 1.00 85.25 97 PRO A C 1
ATOM 780 O O . PRO A 1 97 ? 12.958 -5.821 -2.708 1.00 85.25 97 PRO A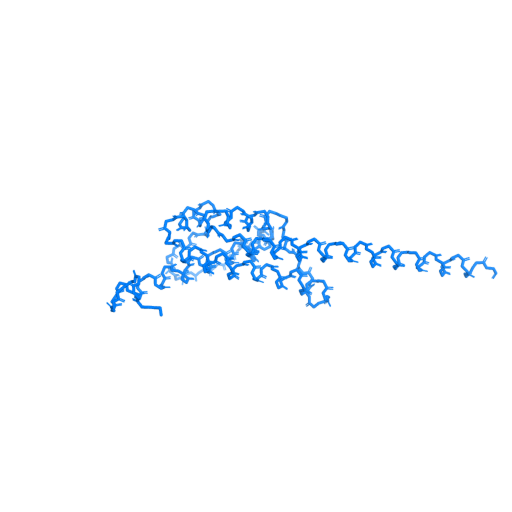 O 1
ATOM 783 N N . LEU A 1 98 ? 12.852 -5.946 -0.469 1.00 86.12 98 LEU A N 1
ATOM 784 C CA . LEU A 1 98 ? 13.092 -7.388 -0.406 1.00 86.12 98 LEU A CA 1
ATOM 785 C C . LEU A 1 98 ? 11.888 -8.163 -0.967 1.00 86.12 98 LEU A C 1
ATOM 787 O O . LEU A 1 98 ? 10.741 -7.747 -0.819 1.00 86.12 98 LEU A O 1
ATOM 791 N N . ALA A 1 99 ? 12.129 -9.337 -1.558 1.00 85.31 99 ALA A N 1
ATOM 792 C CA . ALA A 1 99 ? 11.059 -10.153 -2.147 1.00 85.31 99 ALA A CA 1
ATOM 793 C C . ALA A 1 99 ? 9.959 -10.521 -1.132 1.00 85.31 99 ALA A C 1
ATOM 795 O O . ALA A 1 99 ? 8.780 -10.530 -1.473 1.00 85.31 99 ALA A O 1
ATOM 796 N N . HIS A 1 100 ? 10.328 -10.759 0.130 1.00 85.00 100 HIS A N 1
ATOM 797 C CA . HIS A 1 100 ? 9.359 -11.052 1.186 1.00 85.00 100 HIS A CA 1
ATOM 798 C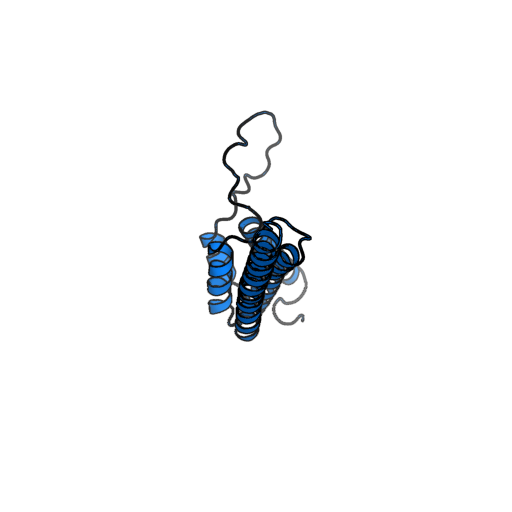 C . HIS A 1 100 ? 8.521 -9.828 1.591 1.00 85.00 100 HIS A C 1
ATOM 800 O O . HIS A 1 100 ? 7.395 -10.003 2.038 1.00 85.00 100 HIS A O 1
ATOM 806 N N . HIS A 1 101 ? 9.011 -8.598 1.389 1.00 89.00 101 HIS A N 1
ATOM 807 C CA . HIS A 1 101 ? 8.195 -7.390 1.554 1.00 89.00 101 HIS A CA 1
ATOM 808 C C . HIS A 1 101 ? 7.116 -7.324 0.477 1.00 89.00 101 HIS A C 1
ATOM 810 O O . HIS A 1 101 ? 5.962 -7.057 0.784 1.00 89.00 101 HIS A O 1
ATOM 816 N N . VAL A 1 102 ? 7.479 -7.625 -0.773 1.00 90.00 102 VAL A N 1
ATOM 817 C CA . VAL A 1 102 ? 6.530 -7.681 -1.891 1.00 90.00 102 VAL A CA 1
ATOM 818 C C . VAL A 1 102 ? 5.479 -8.767 -1.651 1.00 90.00 102 VAL A C 1
ATOM 820 O O . VAL A 1 102 ? 4.294 -8.474 -1.764 1.00 90.00 102 VAL A O 1
ATOM 823 N N . GLN A 1 103 ? 5.889 -9.976 -1.248 1.00 90.69 103 GLN A N 1
ATOM 824 C CA . GLN A 1 103 ? 4.963 -11.055 -0.875 1.00 90.69 103 GLN A CA 1
ATOM 825 C C . GLN A 1 103 ? 4.007 -10.616 0.238 1.00 90.69 103 GLN A C 1
ATOM 827 O O . GLN A 1 103 ? 2.800 -10.790 0.119 1.00 90.69 103 GLN A O 1
ATOM 832 N N . PHE A 1 104 ? 4.532 -9.967 1.276 1.00 90.81 104 PHE A N 1
ATOM 833 C CA . PHE A 1 104 ? 3.714 -9.491 2.382 1.00 90.81 104 PHE A CA 1
ATOM 834 C C . PHE A 1 104 ? 2.653 -8.471 1.939 1.00 90.81 104 PHE A C 1
ATOM 836 O O . PHE A 1 104 ? 1.550 -8.471 2.475 1.00 90.81 104 PHE A O 1
ATOM 843 N N . ILE A 1 105 ? 2.926 -7.635 0.929 1.00 93.19 105 ILE A N 1
ATOM 844 C CA . ILE A 1 105 ? 1.897 -6.755 0.348 1.00 93.19 105 ILE A CA 1
ATOM 845 C C . ILE A 1 105 ? 0.751 -7.562 -0.273 1.00 93.19 105 ILE A C 1
ATOM 847 O O . ILE A 1 105 ? -0.407 -7.215 -0.039 1.00 93.19 105 ILE A O 1
ATOM 851 N N . PHE A 1 106 ? 1.049 -8.631 -1.020 1.00 92.62 106 PHE A N 1
ATOM 852 C CA . PHE A 1 106 ? 0.017 -9.522 -1.566 1.00 92.62 106 PHE A CA 1
ATOM 853 C C . PHE A 1 106 ? -0.835 -10.124 -0.442 1.00 92.62 106 PHE A C 1
ATOM 855 O O . PHE A 1 106 ? -2.062 -10.032 -0.494 1.00 92.62 106 PHE A O 1
ATOM 862 N N . ASP A 1 107 ? -0.184 -10.633 0.606 1.00 93.44 107 ASP A N 1
ATOM 863 C CA . ASP A 1 107 ? -0.861 -11.250 1.749 1.00 93.44 107 ASP A CA 1
ATOM 864 C C . ASP A 1 107 ? -1.762 -10.243 2.489 1.00 93.44 107 ASP A C 1
ATOM 866 O O . ASP A 1 107 ? -2.846 -10.596 2.944 1.00 93.44 107 ASP A O 1
ATOM 870 N N . LEU A 1 108 ? -1.355 -8.971 2.605 1.00 93.62 108 LEU A N 1
ATOM 871 C CA . LEU A 1 108 ? -2.158 -7.926 3.254 1.00 93.62 108 LEU A CA 1
ATOM 872 C C . LEU A 1 108 ? -3.369 -7.491 2.411 1.00 93.62 108 LEU A C 1
ATOM 874 O O . LEU A 1 108 ? -4.400 -7.111 2.969 1.00 93.62 108 LEU A O 1
ATOM 878 N N . MET A 1 109 ? -3.256 -7.504 1.081 1.00 93.69 109 MET A N 1
ATOM 879 C CA . MET A 1 109 ? -4.324 -7.049 0.183 1.00 93.69 109 MET A CA 1
ATOM 880 C C . MET A 1 109 ? -5.487 -8.037 0.061 1.00 93.69 109 MET A C 1
ATOM 882 O O . MET A 1 109 ? -6.611 -7.601 -0.203 1.00 93.69 109 MET A O 1
ATOM 886 N N . GLU A 1 110 ? -5.237 -9.331 0.277 1.00 92.06 110 GLU A N 1
ATOM 887 C CA . GLU A 1 110 ? -6.258 -10.384 0.265 1.00 92.06 110 GLU A CA 1
ATOM 888 C C . GLU A 1 110 ? -7.373 -10.144 1.307 1.00 92.06 110 GLU A C 1
ATOM 890 O O . GLU A 1 110 ? -8.528 -9.982 0.898 1.00 92.06 110 GLU A O 1
ATOM 895 N N . PRO A 1 111 ? -7.090 -10.022 2.624 1.00 91.75 111 PRO A N 1
ATOM 896 C CA . PRO A 1 111 ? -8.128 -9.737 3.614 1.00 91.75 111 PRO A CA 1
ATOM 897 C C . PRO A 1 111 ? -8.745 -8.343 3.430 1.00 91.75 111 PRO A C 1
ATOM 899 O O . PRO A 1 111 ? -9.927 -8.159 3.715 1.00 91.75 111 PRO A O 1
ATOM 902 N N . ALA A 1 112 ? -7.985 -7.383 2.889 1.00 93.00 112 ALA A N 1
ATOM 903 C CA . ALA A 1 112 ? -8.453 -6.022 2.631 1.00 93.00 112 ALA A CA 1
ATOM 904 C C . ALA A 1 112 ? -9.378 -5.892 1.405 1.00 93.00 112 ALA A C 1
ATOM 906 O O . ALA A 1 112 ? -9.856 -4.788 1.127 1.00 93.00 112 ALA A O 1
ATOM 907 N N . LEU A 1 113 ? -9.604 -6.980 0.652 1.00 92.25 113 LEU A N 1
ATOM 908 C CA . LEU A 1 113 ? -10.363 -6.994 -0.606 1.00 92.25 113 LEU A CA 1
ATOM 909 C C . LEU A 1 113 ? -9.880 -5.921 -1.601 1.00 92.25 113 LEU A C 1
ATOM 911 O O . LEU A 1 113 ? -10.658 -5.363 -2.380 1.00 92.25 113 LEU A O 1
ATOM 915 N N . ASN A 1 114 ? -8.582 -5.603 -1.577 1.00 91.62 114 ASN A N 1
ATOM 916 C CA . ASN A 1 114 ? -7.994 -4.540 -2.387 1.00 91.62 114 ASN A CA 1
ATOM 917 C C . ASN A 1 114 ? -7.610 -5.047 -3.785 1.00 91.62 114 ASN A C 1
ATOM 919 O O . ASN A 1 114 ? -6.450 -5.024 -4.179 1.00 91.62 114 ASN A O 1
ATOM 923 N N . ILE A 1 115 ? -8.600 -5.537 -4.533 1.00 92.69 115 ILE A N 1
ATOM 924 C CA . ILE A 1 115 ? -8.388 -6.244 -5.806 1.00 92.69 115 ILE A CA 1
ATOM 925 C C . ILE A 1 115 ? -7.785 -5.317 -6.871 1.00 92.69 115 ILE A C 1
ATOM 927 O O . ILE A 1 115 ? -6.837 -5.697 -7.550 1.00 92.69 115 ILE A O 1
ATOM 931 N N . ASN A 1 116 ? -8.299 -4.091 -7.002 1.00 92.19 116 ASN A N 1
ATOM 932 C CA . ASN A 1 116 ? -7.772 -3.134 -7.981 1.00 92.19 116 ASN A CA 1
ATOM 933 C C . ASN A 1 116 ? -6.328 -2.746 -7.647 1.00 92.19 116 ASN A C 1
ATOM 935 O O . ASN A 1 116 ? -5.464 -2.814 -8.516 1.00 92.19 116 ASN A O 1
ATOM 939 N N . GLY A 1 117 ? -6.053 -2.427 -6.376 1.00 91.06 117 GLY A N 1
ATOM 940 C CA . GLY A 1 117 ? -4.699 -2.115 -5.925 1.00 91.06 117 GLY A CA 1
ATOM 941 C C . GLY A 1 117 ? -3.736 -3.284 -6.128 1.00 91.06 117 GLY A C 1
ATOM 942 O O . GLY A 1 117 ? -2.597 -3.065 -6.526 1.00 91.06 117 GLY A O 1
ATOM 943 N N . LEU A 1 118 ? -4.203 -4.520 -5.935 1.00 92.38 118 LEU A N 1
ATOM 944 C CA . LEU A 1 118 ? -3.427 -5.736 -6.176 1.00 92.38 118 LEU A CA 1
ATOM 945 C C . LEU A 1 118 ? -3.027 -5.881 -7.642 1.00 92.38 118 LEU A C 1
ATOM 947 O O . LEU A 1 118 ? -1.865 -6.157 -7.940 1.00 92.38 118 LEU A O 1
ATOM 951 N N . ILE A 1 119 ? -3.984 -5.688 -8.550 1.00 92.50 119 ILE A N 1
ATOM 952 C CA . ILE A 1 119 ? -3.754 -5.782 -9.993 1.00 92.50 119 ILE A CA 1
ATOM 953 C C . ILE A 1 119 ? -2.773 -4.695 -10.431 1.00 92.50 119 ILE A C 1
ATOM 955 O O . ILE A 1 119 ? -1.765 -5.007 -11.066 1.00 92.50 119 ILE A O 1
ATOM 959 N N . ASP A 1 120 ? -3.017 -3.443 -10.044 1.00 92.25 120 ASP A N 1
ATOM 960 C CA . ASP A 1 120 ? -2.157 -2.316 -10.410 1.00 92.25 120 ASP A CA 1
ATOM 961 C C . ASP A 1 120 ? -0.735 -2.494 -9.865 1.00 92.25 120 ASP A C 1
ATOM 963 O O . ASP A 1 120 ? 0.249 -2.248 -10.569 1.00 92.25 120 ASP A O 1
ATOM 967 N N . PHE A 1 121 ? -0.612 -2.976 -8.627 1.00 92.38 121 PHE A N 1
ATOM 968 C CA . PHE A 1 121 ? 0.675 -3.268 -8.010 1.00 92.38 121 PHE A CA 1
ATOM 969 C C . PHE A 1 121 ? 1.411 -4.395 -8.747 1.00 92.38 121 PHE A C 1
ATOM 971 O O . PHE A 1 121 ? 2.576 -4.234 -9.113 1.00 92.38 121 PHE A O 1
ATOM 978 N N . ALA A 1 122 ? 0.736 -5.510 -9.041 1.00 91.25 122 ALA A N 1
ATOM 979 C CA . ALA A 1 122 ? 1.323 -6.638 -9.761 1.00 91.25 122 ALA A CA 1
ATOM 980 C C . ALA A 1 122 ? 1.789 -6.252 -11.175 1.00 91.25 122 ALA A C 1
ATOM 982 O O . ALA A 1 122 ? 2.880 -6.650 -11.603 1.00 91.25 122 ALA A O 1
ATOM 983 N N . VAL A 1 123 ? 0.997 -5.445 -11.888 1.00 89.50 123 VAL A N 1
ATOM 984 C CA . VAL A 1 123 ? 1.351 -4.930 -13.217 1.00 89.50 123 VAL A CA 1
ATOM 985 C C . VAL A 1 123 ? 2.617 -4.086 -13.143 1.00 89.50 123 VAL A C 1
ATOM 987 O O . VAL A 1 123 ? 3.536 -4.298 -13.937 1.00 89.50 123 VAL A O 1
ATOM 990 N N . GLN A 1 124 ? 2.711 -3.165 -12.184 1.00 86.88 124 GLN A N 1
ATOM 991 C CA . GLN A 1 124 ? 3.878 -2.291 -12.071 1.00 86.88 124 GLN A CA 1
ATOM 992 C C . GLN A 1 124 ? 5.142 -3.055 -11.672 1.00 86.88 124 GLN A C 1
ATOM 994 O O . GLN A 1 124 ? 6.172 -2.906 -12.330 1.00 86.88 124 GLN A O 1
ATOM 999 N N . VAL A 1 125 ? 5.059 -3.959 -10.690 1.00 85.81 125 VAL A N 1
ATOM 1000 C CA . VAL A 1 125 ? 6.183 -4.836 -10.314 1.00 85.81 125 VAL A CA 1
ATOM 1001 C C . VAL A 1 125 ? 6.673 -5.649 -11.523 1.00 85.81 125 VAL A C 1
ATOM 1003 O O . VAL A 1 125 ? 7.879 -5.770 -11.761 1.00 85.81 125 VAL A O 1
ATOM 1006 N N . THR A 1 126 ? 5.753 -6.172 -12.335 1.00 83.94 126 THR A N 1
ATOM 1007 C CA . THR A 1 126 ? 6.088 -6.949 -13.542 1.00 83.94 126 THR A CA 1
ATOM 1008 C C . THR A 1 126 ? 6.698 -6.079 -14.643 1.00 83.94 126 THR A C 1
ATOM 1010 O O . THR A 1 126 ? 7.643 -6.494 -15.319 1.00 83.94 126 THR A O 1
ATOM 1013 N N . THR A 1 127 ? 6.187 -4.862 -14.823 1.00 82.94 127 THR A N 1
ATOM 1014 C CA . THR A 1 127 ? 6.648 -3.923 -15.854 1.00 82.94 127 THR A CA 1
ATOM 1015 C C . THR A 1 127 ? 8.074 -3.464 -15.570 1.00 82.94 127 THR A C 1
ATOM 1017 O O . THR A 1 127 ? 8.947 -3.606 -16.428 1.00 82.94 127 THR A O 1
ATOM 1020 N N . GLU A 1 128 ? 8.347 -3.023 -14.343 1.00 76.31 128 GLU A N 1
ATOM 1021 C CA . GLU A 1 128 ? 9.671 -2.548 -13.926 1.00 76.31 128 GLU A CA 1
ATOM 1022 C C . GLU A 1 128 ? 10.732 -3.658 -14.004 1.00 76.31 128 GLU A C 1
ATOM 1024 O O . GLU A 1 128 ? 11.844 -3.465 -14.509 1.00 76.31 128 GLU A O 1
ATOM 1029 N N . THR A 1 129 ? 10.380 -4.878 -13.584 1.00 68.06 129 THR A N 1
ATOM 1030 C CA . THR A 1 129 ? 11.299 -6.025 -13.661 1.00 68.06 129 THR A CA 1
ATOM 1031 C C . THR A 1 129 ? 11.576 -6.469 -15.102 1.00 68.06 129 THR A C 1
ATOM 1033 O O . THR A 1 129 ? 12.706 -6.858 -15.422 1.00 68.06 129 THR A O 1
ATOM 1036 N N . SER A 1 130 ? 10.586 -6.379 -15.993 1.00 68.94 130 SER A N 1
ATOM 1037 C CA . SER A 1 130 ? 10.716 -6.754 -17.408 1.00 68.94 130 SER A CA 1
ATOM 1038 C C . SER A 1 130 ? 11.502 -5.724 -18.221 1.00 68.94 130 SER A C 1
ATOM 1040 O O . SER A 1 130 ? 12.400 -6.099 -18.982 1.00 68.94 130 SER A O 1
ATOM 1042 N N . LEU A 1 131 ? 11.226 -4.428 -18.031 1.00 61.72 131 LEU A N 1
ATOM 1043 C CA . LEU A 1 131 ? 11.953 -3.337 -18.688 1.00 61.72 131 LEU A CA 1
ATOM 1044 C C . LEU A 1 131 ? 13.441 -3.373 -18.343 1.00 61.72 131 LEU A C 1
ATOM 1046 O O . LEU A 1 131 ? 14.286 -3.237 -19.229 1.00 61.72 131 LEU A O 1
ATOM 1050 N N . ARG A 1 132 ? 13.788 -3.664 -17.085 1.00 64.44 132 ARG A N 1
ATOM 1051 C CA . ARG A 1 132 ? 15.190 -3.779 -16.678 1.00 64.44 132 ARG A CA 1
ATOM 1052 C C . ARG A 1 132 ? 15.895 -4.984 -17.296 1.00 64.44 132 ARG A C 1
ATOM 1054 O O . ARG A 1 132 ? 17.049 -4.850 -17.696 1.00 64.44 132 ARG A O 1
ATOM 1061 N N . ARG A 1 133 ? 15.232 -6.143 -17.433 1.00 64.56 133 ARG A N 1
ATOM 1062 C CA . ARG A 1 133 ? 15.810 -7.283 -18.178 1.00 64.56 133 ARG A CA 1
ATOM 1063 C C . ARG A 1 133 ? 16.124 -6.889 -19.621 1.00 64.56 133 ARG A C 1
ATOM 1065 O O . ARG A 1 133 ? 17.189 -7.241 -20.120 1.00 64.56 133 ARG A O 1
ATOM 1072 N N . MET A 1 134 ? 15.239 -6.128 -20.265 1.00 64.62 134 MET A N 1
ATOM 1073 C CA . MET A 1 134 ? 15.446 -5.649 -21.634 1.00 64.62 134 MET A CA 1
ATOM 1074 C C . MET A 1 134 ? 16.555 -4.594 -21.740 1.00 64.62 134 MET A C 1
ATOM 1076 O O . MET A 1 134 ? 17.413 -4.728 -22.609 1.00 64.62 134 MET A O 1
ATOM 1080 N N . LEU A 1 135 ? 16.601 -3.603 -20.843 1.00 67.00 135 LEU A N 1
ATOM 1081 C CA . LEU A 1 135 ? 17.672 -2.599 -20.797 1.00 67.00 135 LEU A CA 1
ATOM 1082 C C . LEU A 1 135 ? 19.033 -3.235 -20.510 1.00 67.00 135 LEU A C 1
ATOM 1084 O O . LEU A 1 135 ? 20.006 -2.930 -21.192 1.00 67.00 135 LEU A O 1
ATOM 1088 N N . PHE A 1 136 ? 19.099 -4.177 -19.568 1.00 67.75 136 PHE A N 1
ATOM 1089 C CA . PHE A 1 136 ? 20.334 -4.886 -19.247 1.00 67.75 136 PHE A CA 1
ATOM 1090 C C . PHE A 1 136 ? 20.813 -5.758 -20.415 1.00 67.75 136 PHE A C 1
ATOM 1092 O O . PHE A 1 136 ? 22.001 -5.756 -20.736 1.00 67.75 136 PHE A O 1
ATOM 1099 N N . LEU A 1 137 ? 19.905 -6.457 -21.111 1.00 67.75 137 LEU A N 1
ATOM 1100 C CA . LEU A 1 137 ? 20.256 -7.164 -22.347 1.00 67.75 137 LEU A CA 1
ATOM 1101 C C . LEU A 1 137 ? 20.713 -6.196 -23.446 1.00 67.75 137 LEU A C 1
ATOM 1103 O O . LEU A 1 137 ? 21.653 -6.513 -24.172 1.00 67.75 137 LEU A O 1
ATOM 1107 N N . GLY A 1 138 ? 20.060 -5.042 -23.585 1.00 73.31 138 GLY A N 1
ATOM 1108 C CA . GLY A 1 138 ? 20.420 -4.005 -24.551 1.00 73.31 138 GLY A CA 1
ATOM 1109 C C . GLY A 1 138 ? 21.824 -3.452 -24.306 1.00 73.31 138 GLY A C 1
ATOM 1110 O O 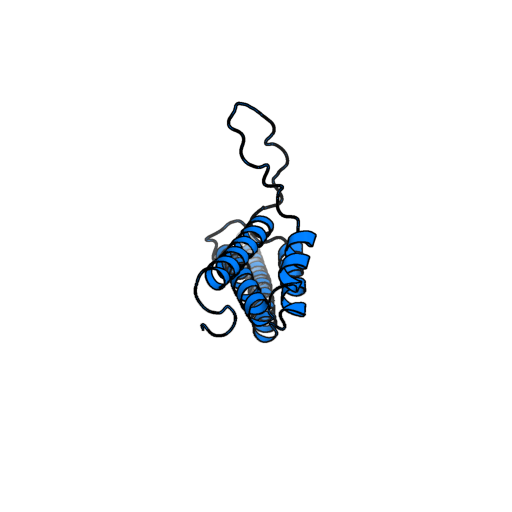. GLY A 1 138 ? 22.661 -3.487 -25.207 1.00 73.31 138 GLY A O 1
ATOM 1111 N N . GLU A 1 139 ? 22.114 -3.037 -23.073 1.00 72.38 139 GLU A N 1
ATOM 1112 C CA . GLU A 1 139 ? 23.434 -2.563 -22.642 1.00 72.38 139 GLU A CA 1
ATOM 1113 C C . GLU A 1 139 ? 24.517 -3.635 -22.794 1.00 72.38 139 GLU A C 1
ATOM 1115 O O . GLU A 1 139 ? 25.607 -3.358 -23.298 1.00 72.38 139 GLU A O 1
ATOM 1120 N N . TRP A 1 140 ? 24.228 -4.881 -22.407 1.00 68.94 140 TRP A N 1
ATOM 1121 C CA . TRP A 1 140 ? 25.172 -5.987 -22.553 1.00 68.94 140 TRP A CA 1
ATOM 1122 C C . TRP A 1 140 ? 25.479 -6.278 -24.026 1.00 68.94 140 TRP A C 1
ATOM 1124 O O . TRP A 1 140 ? 26.642 -6.448 -24.401 1.00 68.94 140 TRP A O 1
ATOM 1134 N N . ARG A 1 141 ? 24.454 -6.275 -24.891 1.00 71.00 141 ARG A N 1
ATOM 1135 C CA . ARG A 1 141 ? 24.621 -6.426 -26.345 1.00 71.00 141 ARG A CA 1
ATOM 1136 C C . ARG A 1 141 ? 25.429 -5.274 -26.940 1.00 71.00 141 ARG A C 1
ATOM 1138 O O . ARG A 1 141 ? 26.309 -5.534 -27.757 1.00 71.00 141 ARG A O 1
ATOM 1145 N N . TYR A 1 142 ? 25.177 -4.039 -26.510 1.00 75.44 142 TYR A N 1
ATOM 1146 C CA . TYR A 1 142 ? 25.916 -2.857 -26.954 1.00 75.44 142 TYR A CA 1
ATOM 1147 C C . TYR A 1 142 ? 27.393 -2.920 -26.542 1.00 75.44 142 TYR A C 1
ATOM 1149 O O . TYR A 1 142 ? 28.279 -2.807 -27.388 1.00 75.44 142 TYR A O 1
ATOM 1157 N N . ARG A 1 143 ? 27.682 -3.210 -25.267 1.00 70.19 143 ARG A N 1
ATOM 1158 C CA . ARG A 1 143 ? 29.058 -3.373 -24.766 1.00 70.19 143 ARG A CA 1
ATOM 1159 C C . ARG A 1 143 ? 29.807 -4.491 -25.484 1.00 70.19 143 ARG A C 1
ATOM 1161 O O . ARG A 1 143 ? 30.976 -4.322 -25.820 1.00 70.19 143 ARG A O 1
ATOM 1168 N N . LYS A 1 144 ? 29.137 -5.612 -25.768 1.00 69.56 144 LYS A N 1
ATOM 1169 C CA . LYS A 1 144 ? 29.720 -6.701 -26.558 1.00 69.56 144 LYS A CA 1
ATOM 1170 C C . LYS A 1 144 ? 30.022 -6.246 -27.991 1.00 69.56 144 LYS A C 1
ATOM 1172 O O . LYS A 1 144 ? 31.106 -6.521 -28.483 1.00 69.56 144 LYS A O 1
ATOM 1177 N N . ALA A 1 145 ? 29.124 -5.512 -28.645 1.00 74.25 145 ALA A N 1
ATOM 1178 C CA . ALA A 1 145 ? 29.359 -5.006 -30.000 1.00 74.25 145 ALA A CA 1
ATOM 1179 C C . ALA A 1 145 ? 30.575 -4.060 -30.077 1.00 74.25 145 ALA A C 1
ATOM 1181 O O . ALA A 1 145 ? 31.414 -4.222 -30.961 1.00 74.25 145 ALA A O 1
ATOM 1182 N N . VAL A 1 146 ? 30.718 -3.144 -29.113 1.00 75.81 146 VAL A N 1
ATOM 1183 C CA . VAL A 1 146 ? 31.854 -2.206 -29.040 1.00 75.81 146 VAL A CA 1
ATOM 1184 C C . VAL A 1 146 ? 33.179 -2.938 -28.788 1.00 75.81 146 VAL A C 1
ATOM 1186 O O . VAL A 1 146 ? 34.166 -2.671 -29.470 1.00 75.81 146 VAL A O 1
ATOM 1189 N N . LEU A 1 147 ? 33.204 -3.908 -27.866 1.00 71.94 147 LEU A N 1
ATOM 1190 C CA . LEU A 1 147 ? 34.409 -4.701 -27.579 1.00 71.94 147 LEU A CA 1
ATOM 1191 C C . LEU A 1 147 ? 34.869 -5.547 -28.775 1.00 71.94 147 LEU A C 1
ATOM 1193 O O . LEU A 1 147 ? 36.066 -5.732 -28.966 1.00 71.94 147 LEU A O 1
ATOM 1197 N N . PHE A 1 148 ? 33.941 -6.038 -29.600 1.00 62.72 148 PHE A N 1
ATOM 1198 C CA . PHE A 1 148 ? 34.277 -6.824 -30.791 1.00 62.72 148 PHE A CA 1
ATOM 1199 C C . PHE A 1 148 ? 34.653 -5.967 -32.015 1.00 62.72 148 PHE A C 1
ATOM 1201 O O . PHE A 1 148 ? 35.295 -6.480 -32.930 1.00 62.72 148 PHE A O 1
ATOM 1208 N N . GLN A 1 149 ? 34.308 -4.674 -32.048 1.00 62.00 149 GLN A N 1
ATOM 1209 C CA . GLN A 1 149 ? 34.715 -3.758 -33.127 1.00 62.00 149 GLN A CA 1
ATOM 1210 C C . GLN A 1 149 ? 36.086 -3.096 -32.905 1.00 62.00 149 GLN A C 1
ATOM 1212 O O . GLN A 1 149 ? 36.705 -2.686 -33.881 1.00 62.00 149 GLN A O 1
ATOM 1217 N N . GLY A 1 150 ? 36.589 -3.026 -31.668 1.00 56.97 150 GLY A N 1
ATOM 1218 C CA . GLY A 1 150 ? 37.886 -2.413 -31.338 1.00 56.97 150 GLY A CA 1
ATOM 1219 C C . GLY A 1 150 ? 39.120 -3.317 -31.477 1.00 56.97 150 GLY A C 1
ATOM 1220 O O . GLY A 1 150 ? 40.193 -2.924 -31.038 1.00 56.97 150 GLY A O 1
ATOM 1221 N N . SER A 1 151 ? 38.983 -4.526 -32.034 1.00 54.03 151 SER A N 1
ATOM 1222 C CA . SER A 1 151 ? 40.052 -5.541 -32.087 1.00 54.03 151 SER A CA 1
ATOM 1223 C C . SER A 1 151 ? 40.574 -5.814 -33.510 1.00 54.03 151 SER A C 1
ATOM 1225 O O . SER A 1 151 ? 40.888 -6.962 -33.835 1.00 54.03 151 SER A O 1
ATOM 1227 N N . LYS A 1 152 ? 40.637 -4.784 -34.364 1.00 51.53 152 LYS A N 1
ATOM 1228 C CA . LYS A 1 152 ? 41.270 -4.830 -35.693 1.00 51.53 152 LYS A CA 1
ATOM 1229 C C . LYS A 1 152 ? 42.429 -3.854 -35.788 1.00 51.53 152 LYS A C 1
ATOM 1231 O O . LYS A 1 152 ? 42.264 -2.728 -35.275 1.00 51.53 152 LYS A O 1
#

Nearest PDB structures (foldseek):
  6grj-assembly1_C  TM=2.468E-01  e=7.345E+00  Aeromonas hydrophila

Sequence (152 aa):
MVLLYGVGRERDEARHQLRKLTKDLLKILNTNGSSESAEDGQRMRKPKQETFPSLESTFTRLQHLSYFDQHHVTSQISCNVLEQITSFASGTSYHLPLAHHVQFIFDLMEPALNINGLIDFAVQVTTETSLRRMLFLGEWRYRKAVLFQGSK

Organism: Engystomops pustulosus (NCBI:txid76066)

Mean predicted aligned error: 11.38 Å